Protein AF-A0A2W6E4B6-F1 (afdb_monomer)

Structure (mmCIF, N/CA/C/O backbone):
data_AF-A0A2W6E4B6-F1
#
_entry.id   AF-A0A2W6E4B6-F1
#
loop_
_atom_site.group_PDB
_atom_site.id
_atom_site.type_symbol
_atom_site.label_atom_id
_atom_site.label_alt_id
_atom_site.label_comp_id
_atom_site.label_asym_id
_atom_site.label_entity_id
_atom_site.label_seq_id
_atom_site.pdbx_PDB_ins_code
_atom_site.Cartn_x
_atom_site.Cartn_y
_atom_site.Cartn_z
_atom_site.occupancy
_atom_site.B_iso_or_equiv
_atom_site.auth_seq_id
_atom_site.auth_comp_id
_atom_site.auth_asym_id
_atom_site.auth_atom_id
_atom_site.pdbx_PDB_model_num
ATOM 1 N N . MET A 1 1 ? -12.752 -9.088 8.318 1.00 75.12 1 MET A N 1
ATOM 2 C CA . MET A 1 1 ? -13.600 -8.368 9.294 1.00 75.12 1 MET A CA 1
ATOM 3 C C . MET A 1 1 ? -14.820 -9.169 9.733 1.00 75.12 1 MET A C 1
ATOM 5 O O . MET A 1 1 ? -14.985 -9.316 10.931 1.00 75.12 1 MET A O 1
ATOM 9 N N . ALA A 1 2 ? -15.607 -9.779 8.834 1.00 70.94 2 ALA A N 1
ATOM 10 C CA . ALA A 1 2 ? -16.785 -10.583 9.216 1.00 70.94 2 ALA A CA 1
ATOM 11 C C . ALA A 1 2 ? -16.502 -11.714 10.232 1.00 70.94 2 ALA A C 1
ATOM 13 O O . ALA A 1 2 ? -17.218 -11.849 11.220 1.00 70.94 2 ALA A O 1
ATOM 14 N N . ALA A 1 3 ? -15.422 -12.479 10.041 1.00 76.62 3 ALA A N 1
ATOM 15 C CA . ALA A 1 3 ? -15.025 -13.522 10.992 1.00 76.62 3 ALA A CA 1
ATOM 16 C C . ALA A 1 3 ? -14.648 -12.951 12.375 1.00 76.62 3 ALA A C 1
ATOM 18 O O . ALA A 1 3 ? -15.075 -13.477 13.397 1.00 76.62 3 ALA A O 1
ATOM 19 N N . LEU A 1 4 ? -13.913 -11.833 12.404 1.00 74.12 4 LEU A N 1
ATOM 20 C CA . LEU A 1 4 ? -13.537 -11.138 13.641 1.00 74.12 4 LEU A CA 1
ATOM 21 C C . LEU A 1 4 ? -14.767 -10.564 14.368 1.00 74.12 4 LEU A C 1
ATOM 23 O O . LEU A 1 4 ? -14.873 -10.651 15.586 1.00 74.12 4 LEU A O 1
ATOM 27 N N . ALA A 1 5 ? -15.711 -10.007 13.609 1.00 76.56 5 ALA A N 1
ATOM 28 C CA . ALA A 1 5 ? -16.958 -9.441 14.113 1.00 76.56 5 ALA A CA 1
ATOM 29 C C . ALA A 1 5 ? -17.833 -10.506 14.786 1.00 76.56 5 ALA A C 1
ATOM 31 O O . ALA A 1 5 ? -18.304 -10.309 15.906 1.00 76.56 5 ALA A O 1
ATOM 32 N N . SER A 1 6 ? -17.937 -11.684 14.160 1.00 79.12 6 SER A N 1
ATOM 33 C CA . SER A 1 6 ? -18.618 -12.844 14.740 1.00 79.12 6 SER A CA 1
ATOM 34 C C . SER A 1 6 ? -17.990 -13.308 16.056 1.00 79.12 6 SER A C 1
ATOM 36 O O . SER A 1 6 ? -18.719 -13.753 16.937 1.00 79.12 6 SER A O 1
ATOM 38 N N . GLN A 1 7 ? -16.665 -13.220 16.207 1.00 82.75 7 GLN A N 1
ATOM 39 C CA . GLN A 1 7 ? -15.980 -13.585 17.453 1.00 82.75 7 GLN A CA 1
ATOM 40 C C . GLN A 1 7 ? -16.141 -12.524 18.548 1.00 82.75 7 GLN A C 1
ATOM 42 O O . GLN A 1 7 ? -16.209 -12.863 19.725 1.00 82.75 7 GLN A O 1
ATOM 47 N N . ALA A 1 8 ? -16.224 -11.249 18.167 1.00 82.38 8 ALA A N 1
ATOM 48 C CA . ALA A 1 8 ? -16.362 -10.123 19.087 1.00 82.38 8 ALA A CA 1
ATOM 49 C C . ALA A 1 8 ? -17.822 -9.792 19.462 1.00 82.38 8 ALA A C 1
ATOM 51 O O . ALA A 1 8 ? -18.046 -8.876 20.251 1.00 82.38 8 ALA A O 1
ATOM 52 N N . GLY A 1 9 ? -18.815 -10.497 18.902 1.00 89.50 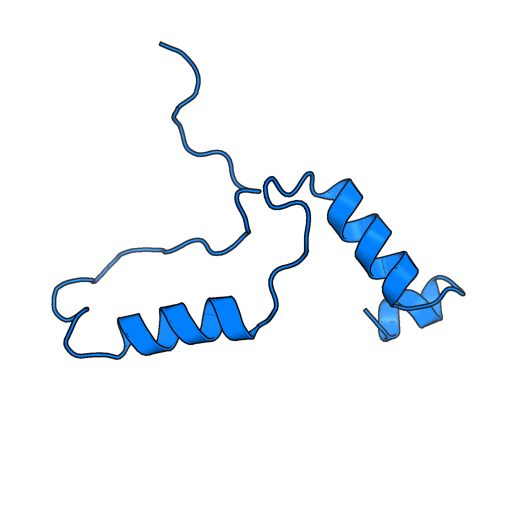9 GLY A N 1
ATOM 53 C CA . GLY A 1 9 ? -20.238 -10.252 19.176 1.00 89.50 9 GLY A CA 1
ATOM 54 C C . GLY A 1 9 ? -20.726 -8.877 18.703 1.00 89.50 9 GLY A C 1
ATOM 55 O O . GLY A 1 9 ? -21.584 -8.268 19.334 1.00 89.50 9 GLY A O 1
ATOM 56 N N . THR A 1 10 ? -20.142 -8.357 17.625 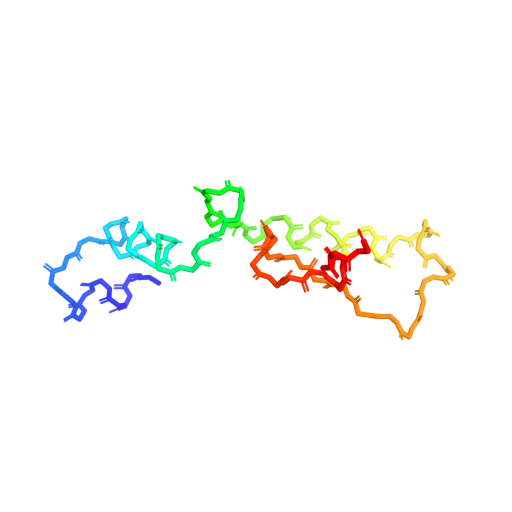1.00 91.62 10 THR A N 1
ATOM 57 C CA . THR A 1 10 ? -20.350 -6.989 17.121 1.00 91.62 10 THR A CA 1
ATOM 58 C C . THR A 1 10 ? -20.435 -7.013 15.593 1.00 91.62 10 THR A C 1
ATOM 60 O O . THR A 1 10 ? -20.200 -8.053 14.979 1.00 91.62 10 THR A O 1
ATOM 63 N N . ASP A 1 11 ? -20.790 -5.901 14.955 1.00 91.31 11 ASP A N 1
ATOM 64 C CA . ASP A 1 11 ? -20.859 -5.828 13.498 1.00 91.31 11 ASP A CA 1
ATOM 65 C C . ASP A 1 11 ? -19.472 -5.539 12.867 1.00 91.31 11 ASP A C 1
ATOM 67 O O . ASP A 1 11 ? -18.566 -5.018 13.531 1.00 91.31 11 ASP A O 1
ATOM 71 N N . PRO A 1 12 ? -19.267 -5.891 11.583 1.00 86.25 12 PRO A N 1
ATOM 72 C CA . PRO A 1 12 ? -17.992 -5.691 10.896 1.00 86.25 12 PRO A CA 1
ATOM 73 C C . PRO A 1 12 ? -17.529 -4.236 10.806 1.00 86.25 12 PRO A C 1
ATOM 75 O O . PRO A 1 12 ? -16.318 -4.020 10.790 1.00 86.25 12 PRO A O 1
ATOM 78 N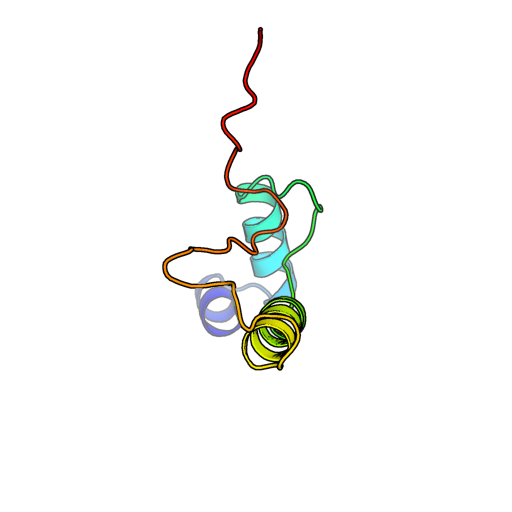 N . GLU A 1 13 ? -18.452 -3.272 10.765 1.00 86.75 13 GLU A N 1
ATOM 79 C CA . GLU A 1 13 ? -18.129 -1.845 10.669 1.00 86.75 13 GLU A CA 1
ATOM 80 C C . GLU A 1 13 ? -17.528 -1.359 11.985 1.00 86.75 13 GLU A C 1
ATOM 82 O O . GLU A 1 13 ? -16.474 -0.730 12.003 1.00 86.75 13 GLU A O 1
ATOM 87 N N . THR A 1 14 ? -18.110 -1.768 13.113 1.00 88.75 14 THR A N 1
ATOM 88 C CA . THR A 1 14 ? -17.560 -1.461 14.437 1.00 88.75 14 THR A CA 1
ATOM 89 C C . THR A 1 14 ? -16.186 -2.113 14.651 1.00 88.75 14 THR A C 1
ATOM 91 O O . THR A 1 14 ? -15.313 -1.536 15.304 1.00 88.75 14 THR A O 1
ATOM 94 N N . VAL A 1 15 ? -15.940 -3.321 14.122 1.00 87.19 15 VAL A N 1
ATOM 95 C CA . VAL A 1 15 ? -14.579 -3.897 14.137 1.00 87.19 15 VAL A CA 1
ATOM 96 C C . VAL A 1 15 ? -13.630 -3.062 13.286 1.00 87.19 15 VAL A C 1
ATOM 98 O O . VAL A 1 15 ? -12.562 -2.701 13.773 1.00 87.19 15 VAL A O 1
ATOM 101 N N . LEU A 1 16 ? -14.020 -2.742 12.051 1.00 83.94 16 LEU A N 1
ATOM 102 C CA . LEU A 1 16 ? -13.196 -1.973 11.125 1.00 83.94 16 LEU A CA 1
ATOM 103 C C . LEU A 1 16 ? -12.832 -0.605 11.705 1.00 83.94 16 LEU A C 1
ATOM 105 O O . LEU A 1 16 ? -11.653 -0.268 11.742 1.00 83.94 16 LEU A O 1
ATOM 109 N N . GLY A 1 17 ?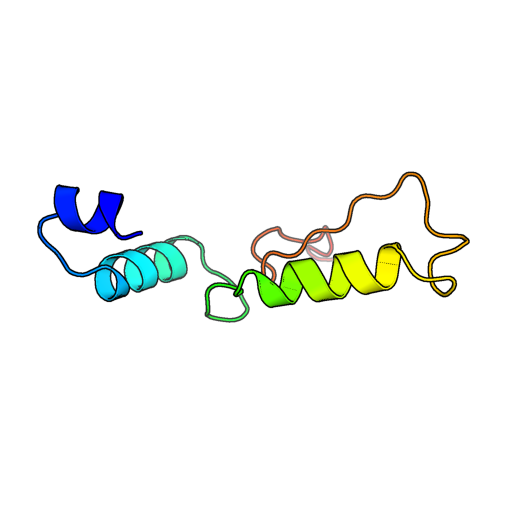 -13.811 0.137 12.225 1.00 84.00 17 GLY A N 1
ATOM 110 C CA . GLY A 1 17 ? -13.595 1.444 12.841 1.00 84.00 17 GLY A CA 1
ATOM 111 C C . GLY A 1 17 ? -12.628 1.381 14.024 1.00 84.00 17 GLY A C 1
ATOM 112 O O . GLY A 1 17 ? -11.718 2.200 14.116 1.00 84.00 17 GLY A O 1
ATOM 113 N N . ARG A 1 18 ? -12.744 0.360 14.888 1.00 86.88 18 ARG A N 1
ATOM 114 C CA . ARG A 1 18 ? -11.782 0.143 15.986 1.00 86.88 18 ARG A CA 1
ATOM 115 C C . ARG A 1 18 ? -10.383 -0.188 15.481 1.00 86.88 18 ARG A C 1
ATOM 117 O O . ARG A 1 18 ? -9.413 0.284 16.061 1.00 86.88 18 ARG A O 1
ATOM 124 N N . THR A 1 19 ? -10.265 -0.996 14.429 1.00 83.25 19 THR A N 1
ATOM 125 C CA . THR A 1 19 ? -8.966 -1.318 13.828 1.00 83.25 19 THR A CA 1
ATOM 126 C C . THR A 1 19 ? -8.326 -0.084 13.200 1.00 83.25 19 THR A C 1
ATOM 128 O O . THR A 1 19 ? -7.166 0.179 13.483 1.00 83.25 19 THR A O 1
ATOM 131 N N . VAL A 1 20 ? -9.070 0.695 12.409 1.00 84.12 20 VAL A N 1
ATOM 132 C CA . VAL A 1 20 ? -8.574 1.934 11.787 1.00 84.12 20 VAL A CA 1
ATOM 133 C C . VAL A 1 20 ? -8.107 2.923 12.852 1.00 84.12 20 VAL A C 1
ATOM 135 O O . VAL A 1 20 ? -6.975 3.390 12.778 1.00 84.12 20 VAL A O 1
ATOM 138 N N . ALA A 1 21 ? -8.921 3.159 13.886 1.00 83.69 21 ALA A N 1
ATOM 139 C CA . ALA A 1 21 ? -8.558 4.042 14.993 1.00 83.69 21 ALA A CA 1
ATOM 140 C C . ALA A 1 21 ? -7.311 3.560 15.756 1.00 83.69 21 ALA A C 1
ATOM 142 O O . ALA A 1 21 ? -6.517 4.371 16.215 1.00 83.69 21 ALA A O 1
ATOM 143 N N . ALA A 1 22 ? -7.116 2.245 15.889 1.00 87.38 22 ALA A N 1
ATOM 144 C CA . ALA A 1 22 ? -5.948 1.684 16.566 1.00 87.38 22 ALA A CA 1
ATOM 145 C C . ALA A 1 22 ? -4.652 1.760 15.738 1.00 87.38 22 ALA A C 1
ATOM 147 O O . ALA A 1 22 ? -3.573 1.634 16.312 1.00 87.38 22 ALA A O 1
ATOM 148 N N . MET A 1 23 ? -4.744 1.916 14.413 1.00 86.50 23 MET A N 1
ATOM 149 C CA . MET A 1 23 ? -3.580 1.991 13.522 1.00 86.50 23 MET A CA 1
ATOM 150 C C . MET A 1 23 ? -3.092 3.418 13.262 1.00 86.50 23 MET A C 1
ATOM 152 O O . MET A 1 23 ? -2.070 3.562 12.601 1.00 86.50 23 MET A O 1
ATOM 156 N N . ASP A 1 24 ? -3.803 4.434 13.767 1.00 87.50 24 ASP A N 1
ATOM 157 C CA . ASP A 1 24 ? -3.474 5.858 13.592 1.00 87.50 24 ASP A CA 1
ATOM 158 C C . ASP A 1 24 ? -3.171 6.209 12.124 1.00 87.50 24 ASP A C 1
ATOM 160 O O . ASP A 1 24 ? -2.161 6.825 11.792 1.00 87.50 24 ASP A O 1
ATOM 164 N N . ILE A 1 25 ? -4.019 5.713 11.212 1.00 90.00 25 ILE A N 1
ATOM 165 C CA . ILE A 1 25 ? -3.829 5.867 9.765 1.00 90.00 25 ILE A CA 1
ATOM 166 C C . ILE A 1 25 ? -3.961 7.356 9.410 1.00 90.00 25 ILE A C 1
ATOM 168 O O . ILE A 1 25 ? -5.060 7.887 9.554 1.00 90.00 25 ILE A O 1
ATOM 172 N N . PRO A 1 26 ? -2.937 8.024 8.846 1.00 90.81 26 PRO A N 1
ATOM 173 C CA . PRO A 1 26 ? -3.020 9.457 8.539 1.00 90.81 26 PRO A CA 1
ATOM 174 C C . PRO A 1 26 ? -4.138 9.866 7.568 1.00 90.81 26 PRO A C 1
ATOM 176 O O . PRO A 1 26 ? -4.597 11.004 7.595 1.00 90.81 26 PRO A O 1
ATOM 179 N N . LEU A 1 27 ? -4.584 8.957 6.695 1.00 91.94 27 LEU A N 1
ATOM 180 C CA . LEU A 1 27 ? -5.744 9.178 5.821 1.00 91.94 27 LEU A CA 1
ATOM 181 C C . LEU A 1 27 ? -7.107 8.913 6.492 1.00 91.94 27 LEU A C 1
ATOM 183 O O . LEU A 1 27 ? -8.127 8.985 5.806 1.00 91.94 27 LEU A O 1
ATOM 187 N N . ASP A 1 28 ? -7.143 8.589 7.788 1.00 89.50 28 ASP A N 1
ATOM 188 C CA . ASP A 1 28 ? -8.351 8.390 8.608 1.00 89.50 28 ASP A CA 1
ATOM 189 C C . ASP A 1 28 ? -9.332 7.323 8.085 1.00 89.50 28 ASP A C 1
ATOM 191 O O . ASP A 1 28 ? -10.521 7.292 8.413 1.00 89.50 28 ASP A O 1
ATOM 195 N N . ARG A 1 29 ? -8.845 6.401 7.251 1.00 89.94 29 ARG A N 1
ATOM 196 C CA . ARG A 1 29 ? -9.656 5.314 6.696 1.00 89.94 29 ARG A CA 1
ATOM 197 C C . ARG A 1 29 ? -8.825 4.095 6.350 1.00 89.94 29 ARG A C 1
ATOM 199 O O . ARG A 1 29 ? -7.648 4.193 6.015 1.00 89.94 29 ARG A O 1
ATOM 206 N N . ALA A 1 30 ? -9.487 2.945 6.296 1.00 89.81 30 ALA A N 1
ATOM 207 C CA . ALA A 1 30 ? -8.928 1.788 5.615 1.00 89.81 30 ALA A CA 1
ATOM 208 C C . ALA A 1 30 ? -8.910 2.014 4.091 1.00 89.81 30 ALA A C 1
ATOM 210 O O . ALA A 1 30 ? -9.882 2.498 3.502 1.00 89.81 30 ALA A O 1
ATOM 211 N N . G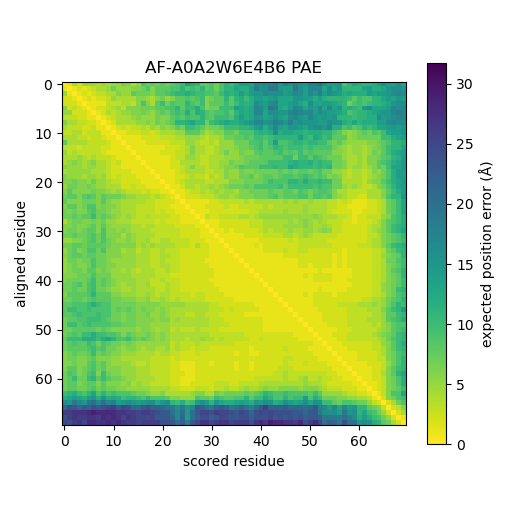LY A 1 31 ? -7.810 1.633 3.441 1.00 90.06 31 GLY A N 1
ATOM 212 C CA . GLY A 1 31 ? -7.732 1.566 1.982 1.00 90.06 31 GLY A CA 1
ATOM 213 C C . GLY A 1 31 ? -8.544 0.383 1.436 1.00 90.06 31 GLY A C 1
ATOM 214 O O . GLY A 1 31 ? -8.383 -0.736 1.935 1.00 90.06 31 GLY A O 1
ATOM 215 N N . PRO A 1 32 ? -9.416 0.566 0.426 1.00 92.56 32 PRO A N 1
ATOM 216 C CA . PRO A 1 32 ? -10.023 -0.562 -0.266 1.00 92.56 32 PRO A CA 1
ATOM 217 C C . PRO A 1 32 ? -8.977 -1.282 -1.128 1.00 92.56 32 PRO A C 1
ATOM 219 O O . PRO A 1 32 ? -8.024 -0.677 -1.615 1.00 92.56 32 PRO A O 1
ATOM 222 N N . ALA A 1 33 ? -9.201 -2.569 -1.412 1.00 92.94 33 ALA A N 1
ATOM 223 C CA . ALA A 1 33 ? -8.300 -3.371 -2.252 1.00 92.94 33 ALA A CA 1
ATOM 224 C C . ALA A 1 33 ? -8.044 -2.759 -3.646 1.00 92.94 33 ALA A C 1
ATOM 226 O O . ALA A 1 33 ? -6.997 -3.001 -4.244 1.00 92.94 33 ALA A O 1
ATOM 227 N N . GLY A 1 34 ? -8.982 -1.944 -4.144 1.00 96.56 34 GLY A N 1
ATOM 228 C CA . GLY A 1 34 ? -8.839 -1.212 -5.401 1.00 96.56 34 GLY A CA 1
ATOM 229 C C . GLY A 1 34 ? -7.628 -0.277 -5.431 1.00 96.56 34 GLY A C 1
ATOM 230 O O . GLY A 1 34 ? -6.959 -0.212 -6.450 1.00 96.56 34 GLY A O 1
ATOM 231 N N . GLU A 1 35 ? -7.270 0.378 -4.323 1.00 95.62 35 GLU A N 1
ATOM 232 C CA . GLU A 1 35 ? -6.132 1.316 -4.309 1.00 95.62 35 GLU A CA 1
ATOM 233 C C . GLU A 1 35 ? -4.788 0.604 -4.511 1.00 95.62 35 GLU A C 1
ATOM 235 O O . GLU A 1 35 ? -3.912 1.104 -5.214 1.00 95.62 35 GLU A O 1
ATOM 240 N N . VAL A 1 36 ? -4.647 -0.610 -3.973 1.00 96.62 36 VAL A N 1
ATOM 241 C CA . VAL A 1 36 ? -3.488 -1.473 -4.246 1.00 96.62 36 VAL A CA 1
ATOM 242 C C . VAL A 1 36 ? -3.524 -1.979 -5.691 1.00 96.62 36 VAL A C 1
ATOM 244 O O . VAL A 1 36 ? -2.492 -2.017 -6.361 1.00 96.62 36 VAL A O 1
ATOM 247 N N . ALA A 1 37 ? -4.706 -2.354 -6.190 1.00 97.56 37 ALA A N 1
ATOM 248 C CA . ALA A 1 37 ? -4.875 -2.852 -7.553 1.00 97.56 37 ALA A CA 1
ATOM 249 C C . ALA A 1 37 ? -4.511 -1.803 -8.615 1.00 97.56 37 ALA A C 1
ATOM 251 O O . ALA A 1 37 ? -3.871 -2.154 -9.603 1.00 97.56 37 ALA A O 1
ATOM 252 N N . GLU A 1 38 ? -4.844 -0.529 -8.398 1.00 98.19 38 GLU A N 1
ATOM 253 C CA . GLU A 1 38 ? -4.465 0.568 -9.297 1.00 98.19 38 GLU A CA 1
ATOM 254 C C . GLU A 1 38 ? -2.940 0.738 -9.381 1.00 98.19 38 GLU A C 1
ATOM 256 O O . GLU A 1 38 ? -2.386 0.851 -10.477 1.00 98.19 38 GLU A O 1
ATOM 261 N N . LEU A 1 39 ? -2.226 0.665 -8.248 1.00 97.81 39 LEU A N 1
ATOM 262 C CA . LEU A 1 39 ? -0.760 0.684 -8.267 1.00 97.81 39 LEU A CA 1
ATOM 263 C C . LEU A 1 39 ? -0.198 -0.524 -9.029 1.00 97.81 39 LEU A C 1
ATOM 265 O O . LEU A 1 39 ? 0.711 -0.370 -9.843 1.00 97.81 39 LEU A O 1
ATOM 269 N N . ILE A 1 40 ? -0.745 -1.721 -8.803 1.00 98.06 40 ILE A N 1
ATOM 270 C CA . ILE A 1 40 ? -0.338 -2.932 -9.530 1.00 98.06 40 ILE A CA 1
ATOM 271 C C . ILE A 1 40 ? -0.570 -2.764 -11.036 1.00 98.06 40 ILE A C 1
ATOM 273 O O . ILE A 1 40 ? 0.310 -3.096 -11.829 1.00 98.06 40 ILE A O 1
ATOM 277 N N . ALA A 1 41 ? -1.722 -2.225 -11.439 1.00 98.44 41 ALA A N 1
ATOM 278 C CA . ALA A 1 41 ? -2.043 -1.973 -12.840 1.00 98.44 41 ALA A CA 1
ATOM 279 C C . ALA A 1 41 ? -1.040 -1.001 -13.481 1.00 98.44 41 ALA A C 1
ATOM 281 O O . ALA A 1 41 ? -0.567 -1.246 -14.593 1.00 98.44 41 ALA A O 1
ATOM 282 N N . PHE A 1 42 ? -0.648 0.057 -12.763 1.00 98.38 42 PHE A N 1
ATOM 283 C CA . PHE A 1 42 ? 0.413 0.959 -13.203 1.00 98.38 42 PHE A CA 1
ATOM 284 C C . PHE A 1 42 ? 1.766 0.244 -13.337 1.00 98.38 42 PHE A C 1
ATOM 286 O O . PHE A 1 42 ? 2.417 0.372 -14.378 1.00 98.38 42 PHE A O 1
ATOM 293 N N . LEU A 1 43 ? 2.175 -0.539 -12.334 1.00 98.19 43 LEU A N 1
ATOM 294 C CA . LEU A 1 43 ? 3.445 -1.277 -12.341 1.00 98.19 43 LEU A CA 1
ATOM 295 C C . LEU A 1 43 ? 3.516 -2.332 -13.456 1.00 98.19 43 LEU A C 1
ATOM 297 O O . LEU A 1 43 ? 4.591 -2.599 -13.985 1.00 98.19 43 LEU A O 1
ATOM 301 N N . ALA A 1 44 ? 2.378 -2.901 -13.856 1.00 98.06 44 ALA A N 1
ATOM 302 C CA . ALA A 1 44 ? 2.281 -3.821 -14.988 1.00 98.06 44 ALA A CA 1
ATOM 303 C C . ALA A 1 44 ? 2.286 -3.115 -16.361 1.00 98.06 44 ALA A C 1
ATOM 305 O O . ALA A 1 44 ? 2.368 -3.769 -17.403 1.00 98.06 44 ALA A O 1
ATOM 306 N N . SER A 1 45 ? 2.171 -1.785 -16.389 1.00 98.56 45 SER A N 1
ATOM 307 C CA . SER A 1 45 ? 2.118 -1.001 -17.621 1.00 98.56 45 SER A CA 1
ATOM 308 C C . SER A 1 45 ? 3.511 -0.667 -18.170 1.00 98.56 45 SER A C 1
ATOM 310 O O . SER A 1 45 ? 4.523 -0.717 -17.472 1.00 98.56 45 SER A O 1
ATOM 312 N N . ARG A 1 46 ? 3.571 -0.205 -19.429 1.00 98.25 46 ARG A N 1
ATOM 313 C CA . ARG A 1 46 ? 4.818 0.326 -20.018 1.00 98.25 46 ARG A CA 1
ATOM 314 C C . ARG A 1 46 ? 5.356 1.563 -19.289 1.00 98.25 46 ARG A C 1
ATOM 316 O O . ARG A 1 46 ? 6.545 1.840 -19.398 1.00 98.25 46 ARG A O 1
ATOM 323 N N . GLY A 1 47 ? 4.511 2.301 -18.565 1.00 98.06 47 GLY A N 1
ATOM 324 C CA . GLY A 1 47 ? 4.927 3.492 -17.818 1.00 98.06 47 GLY A CA 1
ATOM 325 C C . GLY A 1 47 ? 5.900 3.180 -16.678 1.00 98.06 47 GLY A C 1
ATOM 326 O O . GLY A 1 47 ? 6.692 4.037 -16.302 1.00 98.06 47 GLY A O 1
ATOM 327 N N . ALA A 1 48 ? 5.899 1.940 -16.187 1.00 98.25 48 ALA A N 1
ATOM 328 C CA . ALA A 1 48 ? 6.782 1.469 -15.129 1.00 98.25 48 ALA A CA 1
ATOM 329 C C . ALA A 1 48 ? 8.018 0.713 -15.653 1.00 98.25 48 ALA A C 1
ATOM 331 O O . ALA A 1 48 ? 8.714 0.073 -14.873 1.00 98.25 48 ALA A O 1
ATOM 332 N N . ALA A 1 49 ? 8.336 0.787 -16.954 1.00 98.25 49 ALA A N 1
ATOM 333 C CA . ALA A 1 49 ? 9.368 -0.047 -17.589 1.00 98.25 49 ALA A CA 1
ATOM 334 C C . ALA A 1 49 ? 10.785 0.068 -16.986 1.00 98.25 49 ALA A C 1
ATOM 336 O O . ALA A 1 49 ? 11.611 -0.814 -17.206 1.00 98.25 49 ALA A O 1
ATOM 337 N N . TYR A 1 50 ? 11.075 1.137 -16.241 1.00 97.75 50 TYR A N 1
ATOM 338 C CA . TYR A 1 50 ? 12.359 1.339 -15.562 1.00 97.75 50 TYR A CA 1
ATOM 339 C C . TYR A 1 50 ? 12.282 1.171 -14.033 1.00 97.75 50 TYR A C 1
ATOM 341 O O . TYR A 1 50 ? 13.275 1.350 -13.333 1.00 97.75 50 TYR A O 1
ATOM 349 N N . LEU A 1 51 ? 11.110 0.827 -13.496 1.00 97.88 51 LEU A N 1
ATOM 350 C CA . LEU A 1 51 ? 10.896 0.596 -12.071 1.00 97.88 51 LEU A CA 1
ATOM 351 C C . LEU A 1 51 ? 11.105 -0.889 -11.772 1.00 97.88 51 LEU A C 1
ATOM 353 O O . LEU A 1 51 ? 10.268 -1.731 -12.080 1.00 97.88 51 LEU A O 1
ATOM 357 N N . THR A 1 52 ? 12.244 -1.217 -11.172 1.00 96.31 52 THR A N 1
ATOM 358 C CA . THR A 1 52 ? 12.596 -2.587 -10.786 1.00 96.31 52 THR A CA 1
ATOM 359 C C . THR A 1 52 ? 13.347 -2.597 -9.456 1.00 96.31 52 THR A C 1
ATOM 361 O O . THR A 1 52 ? 13.863 -1.568 -9.019 1.00 96.31 52 THR A O 1
ATOM 364 N N . GLY A 1 53 ? 13.356 -3.746 -8.773 1.00 97.19 53 GLY A N 1
ATOM 365 C CA . GLY A 1 53 ? 14.065 -3.943 -7.500 1.00 97.19 53 GLY A CA 1
ATOM 366 C C . GLY A 1 53 ? 13.585 -3.059 -6.341 1.00 97.19 53 GLY A C 1
ATOM 367 O O . GLY A 1 53 ? 14.300 -2.916 -5.356 1.00 97.19 53 GLY A O 1
ATOM 368 N N . SER A 1 54 ? 12.402 -2.453 -6.463 1.00 96.19 54 SER A N 1
ATOM 369 C CA . SER A 1 54 ? 11.849 -1.495 -5.499 1.00 96.19 54 SER A CA 1
ATOM 370 C C . SER A 1 54 ? 10.648 -2.081 -4.754 1.00 96.19 54 SER A C 1
ATOM 372 O O . SER A 1 54 ? 9.946 -2.947 -5.275 1.00 96.19 54 SER A O 1
ATOM 374 N N . GLN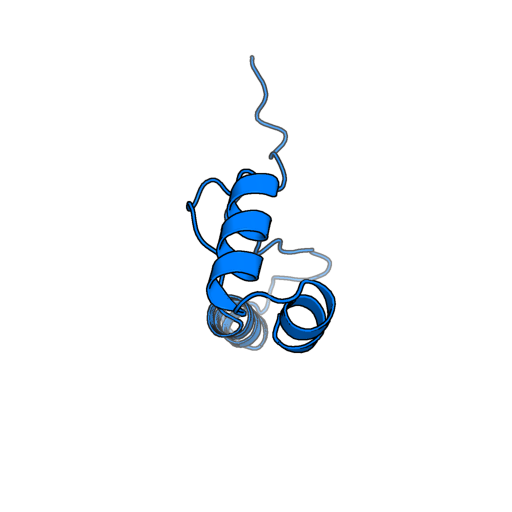 A 1 55 ? 10.393 -1.579 -3.546 1.00 94.44 55 GLN A N 1
ATOM 375 C CA . GLN A 1 55 ? 9.199 -1.882 -2.753 1.00 94.44 55 GLN A CA 1
ATOM 376 C C . GLN A 1 55 ? 8.320 -0.633 -2.676 1.00 94.44 55 GLN A C 1
ATOM 378 O O . GLN A 1 55 ? 8.832 0.469 -2.493 1.00 94.44 55 GLN A O 1
ATOM 383 N N . PHE A 1 56 ? 7.005 -0.809 -2.798 1.00 94.69 56 PHE A N 1
ATOM 384 C CA . PHE A 1 56 ? 6.035 0.281 -2.723 1.00 94.69 56 PHE A CA 1
ATOM 385 C C . PHE A 1 56 ? 5.036 -0.002 -1.601 1.00 94.69 56 PHE A C 1
ATOM 387 O O . PHE A 1 56 ? 4.361 -1.032 -1.616 1.00 94.69 56 PHE A O 1
ATOM 394 N N . THR A 1 57 ? 4.949 0.909 -0.635 1.00 93.69 57 THR A N 1
ATOM 395 C CA . THR A 1 57 ? 3.996 0.833 0.476 1.00 93.69 57 THR A CA 1
ATOM 396 C C . THR A 1 57 ? 2.696 1.537 0.094 1.00 93.69 57 THR A C 1
ATOM 398 O O . THR A 1 57 ? 2.724 2.662 -0.401 1.00 93.69 57 THR A O 1
ATOM 401 N N . VAL A 1 58 ? 1.558 0.882 0.343 1.00 94.38 58 VAL A N 1
ATOM 402 C CA . VAL A 1 58 ? 0.207 1.440 0.162 1.00 94.38 58 VAL A CA 1
ATOM 403 C C . VAL A 1 58 ? -0.578 1.209 1.450 1.00 94.38 58 VAL A C 1
ATOM 405 O O . VAL A 1 58 ? -1.296 0.222 1.586 1.00 94.38 58 VAL A O 1
ATOM 408 N N . ASP A 1 59 ? -0.380 2.082 2.431 1.00 92.38 59 ASP A N 1
ATOM 409 C CA . ASP A 1 59 ? -0.908 1.917 3.792 1.00 92.38 59 ASP A CA 1
ATOM 410 C C . ASP A 1 59 ? -1.603 3.173 4.335 1.00 92.38 59 ASP A C 1
ATOM 412 O O . ASP A 1 59 ? -1.949 3.233 5.510 1.00 92.38 59 ASP A O 1
ATOM 416 N N . GLY A 1 60 ? -1.798 4.193 3.498 1.00 92.31 60 GLY A N 1
ATOM 417 C CA . 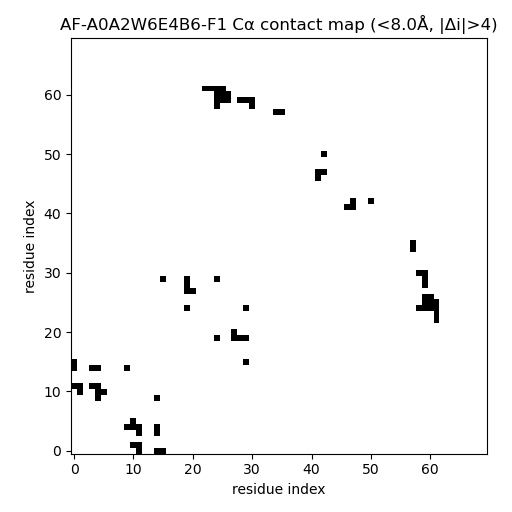GLY A 1 60 ? -2.381 5.463 3.924 1.00 92.31 60 GLY A CA 1
ATOM 418 C C . GLY A 1 60 ? -1.503 6.276 4.881 1.00 92.31 60 GLY A C 1
ATOM 419 O O . GLY A 1 60 ? -2.018 7.209 5.487 1.00 92.31 60 GLY A O 1
ATOM 420 N N . GLY A 1 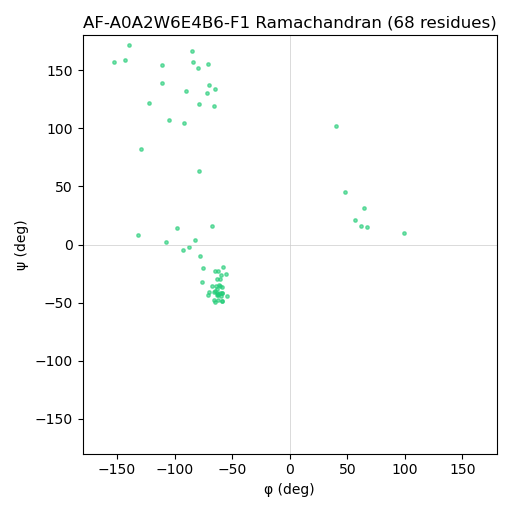61 ? -0.208 5.952 4.998 1.00 91.81 61 GLY A N 1
ATOM 421 C CA . GLY A 1 61 ? 0.774 6.689 5.798 1.00 91.81 61 GLY A CA 1
ATOM 422 C C . GLY A 1 61 ? 1.082 6.085 7.170 1.00 91.81 61 GLY A C 1
ATOM 423 O O . GLY A 1 61 ? 1.741 6.742 7.968 1.00 91.81 61 GLY A O 1
ATOM 424 N N . VAL A 1 62 ? 0.611 4.868 7.461 1.00 91.00 62 VAL A N 1
ATOM 425 C CA . VAL A 1 62 ? 0.843 4.192 8.755 1.00 91.00 62 VAL A CA 1
ATOM 426 C C . VAL A 1 62 ? 2.332 4.021 9.045 1.00 91.00 62 VAL A C 1
ATOM 428 O O . VAL A 1 62 ? 2.775 4.209 10.178 1.00 91.00 62 VAL A O 1
ATOM 431 N N . LEU A 1 63 ? 3.123 3.654 8.038 1.00 89.50 63 LEU A N 1
ATOM 432 C CA . LEU A 1 63 ? 4.563 3.573 8.188 1.00 89.50 63 LEU A CA 1
ATOM 433 C C . LEU A 1 63 ? 5.178 4.978 8.110 1.00 89.50 63 LEU A C 1
ATOM 435 O O . LEU A 1 63 ? 5.063 5.645 7.076 1.00 89.50 63 LEU A O 1
ATOM 439 N N . PRO A 1 64 ? 5.891 5.422 9.162 1.00 82.94 64 PRO A N 1
ATOM 440 C CA . PRO A 1 64 ? 6.579 6.697 9.124 1.00 82.94 64 PRO A CA 1
ATOM 441 C C . PRO A 1 64 ? 7.680 6.644 8.065 1.00 82.94 64 PRO A C 1
ATOM 443 O O . PRO A 1 64 ? 8.473 5.701 7.995 1.00 82.94 64 PRO A O 1
ATOM 446 N N . THR A 1 65 ? 7.753 7.684 7.241 1.00 78.31 65 THR A N 1
ATOM 447 C CA . THR A 1 65 ? 8.936 7.913 6.410 1.00 78.31 65 THR A CA 1
ATOM 448 C C . THR A 1 65 ? 10.020 8.562 7.272 1.00 78.31 65 THR A C 1
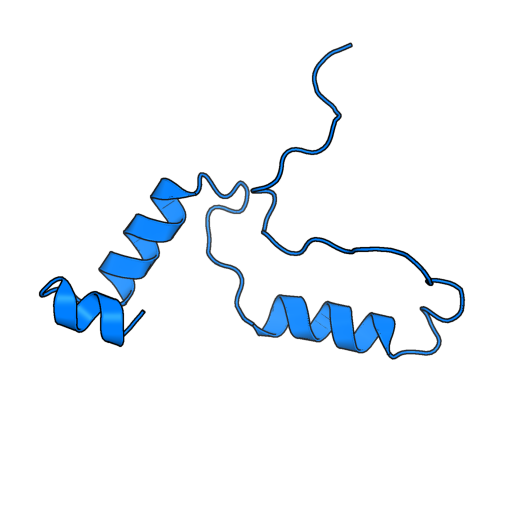ATOM 450 O O . THR A 1 65 ? 9.716 9.257 8.237 1.00 78.31 65 THR A O 1
ATOM 453 N N . LEU A 1 66 ? 11.299 8.347 6.950 1.00 72.19 66 LEU A N 1
ATOM 454 C CA . LEU A 1 66 ? 12.439 8.843 7.744 1.00 72.19 66 LEU A CA 1
ATOM 455 C C . LEU A 1 66 ? 12.604 10.380 7.752 1.00 72.19 66 LEU A C 1
ATOM 457 O O . LEU A 1 66 ? 13.653 10.879 8.148 1.00 72.19 66 LEU A O 1
ATOM 461 N N . TYR A 1 67 ? 11.591 11.148 7.354 1.00 60.34 67 TYR A N 1
ATOM 462 C CA . TYR A 1 67 ? 11.552 12.597 7.549 1.00 60.34 67 TYR A CA 1
ATOM 463 C C . TYR A 1 67 ? 11.149 12.922 9.000 1.00 60.34 67 TYR A C 1
ATOM 465 O O . TYR A 1 67 ? 10.090 13.481 9.259 1.00 60.34 67 TYR A O 1
ATOM 473 N N . GLY A 1 68 ? 11.982 12.516 9.959 1.00 52.38 68 GLY A N 1
ATOM 474 C CA . GLY A 1 68 ? 11.898 12.946 11.355 1.00 52.38 68 GLY A CA 1
ATOM 475 C C . GLY A 1 68 ? 13.007 13.954 11.643 1.00 52.38 68 GLY A C 1
ATOM 476 O O . GLY A 1 68 ? 14.166 13.558 11.688 1.00 52.38 68 GLY A O 1
ATOM 477 N N . ASP A 1 69 ? 12.626 15.225 11.781 1.00 56.75 69 ASP A N 1
ATOM 478 C CA . ASP A 1 69 ? 13.366 16.378 12.322 1.00 56.75 69 ASP A CA 1
ATOM 479 C C . ASP A 1 69 ? 14.865 16.532 11.978 1.00 56.75 69 ASP A C 1
ATOM 481 O O . ASP A 1 69 ? 15.754 15.972 12.622 1.00 56.75 69 ASP A O 1
ATOM 485 N N . SER A 1 70 ? 15.137 17.431 11.024 1.00 45.97 70 SER A N 1
ATOM 486 C CA . SER A 1 70 ? 16.294 18.342 11.071 1.00 45.97 70 SER A CA 1
ATOM 487 C C . SER A 1 70 ? 15.930 19.621 11.811 1.00 45.97 70 SER A C 1
ATOM 489 O O . SER A 1 70 ? 14.818 20.118 11.516 1.00 45.97 70 SER A O 1
#

Solvent-accessible surface area (backbone atoms only — not comparable to full-atom values): 4567 Å² total; per-residue (Å²): 93,63,71,60,10,67,74,67,78,49,55,40,64,65,49,48,54,52,51,41,66,73,55,64,28,73,64,76,54,79,80,58,72,61,65,56,48,52,53,50,55,47,58,75,33,80,88,27,75,86,70,69,100,74,86,84,87,88,61,54,60,50,70,80,68,90,85,69,84,135

Secondary structure (DSSP, 8-state):
-HHHHHHHTS-HHHHHHHHHHHHT-TTSSPPPHHHHHHHHHHHTSGGGTT--S-----STT-SPPS----

Sequence (70 aa):
MAALASQAGTDPETVLGRTVAAMDIPLDRAGPAGEVAELIAFLASRGAAYLTGSQFTVDGGVLPTLYGDS

pLDDT: mean 87.96, std 11.08, range [45.97, 98.56]

Mean predicted aligned error: 6.29 Å

Radius of gyration: 16.4 Å; Cα contacts (8 Å, |Δi|>4): 41; chains: 1; bounding box: 37×32×39 Å

Foldseek 3Di:
DCVVCVVVVHDPVVVQLVVLVVLVQVQSHFDDPVVVVVVVVCCPDPVVVPPPPDDDDDRNCSDPDPPDDD